Protein AF-A0A1X2GIF9-F1 (afdb_monomer_lite)

Radius of gyration: 26.25 Å; chains: 1; bounding box: 68×47×67 Å

Secondary structure (DSSP, 8-state):
-----------SHHHHHHHHHHHHHHHHHHHHHHHHHHHHHHHHHHHHHT-S-HHHHHHHHHHHHHHHGGG--HHHHHHHS-TTS-HHHHHHHHHHHHHHHHHHHHHHHHHHHHHHHHHHHHH---S-S---

Structure (mmCIF, N/CA/C/O backbone):
data_AF-A0A1X2GIF9-F1
#
_entry.id   AF-A0A1X2GIF9-F1
#
loop_
_atom_site.group_PDB
_atom_site.id
_atom_site.type_symbol
_atom_site.label_atom_id
_atom_site.label_alt_id
_atom_site.label_comp_id
_atom_site.label_asym_id
_atom_site.label_entity_id
_atom_site.label_seq_id
_atom_site.pdbx_PDB_ins_code
_atom_site.Cartn_x
_atom_site.Cartn_y
_atom_site.Cartn_z
_atom_site.occupancy
_atom_site.B_iso_or_equiv
_atom_site.auth_seq_id
_atom_site.auth_comp_id
_atom_site.auth_asym_id
_atom_site.auth_atom_id
_atom_site.pdbx_PDB_model_num
ATOM 1 N N . MET A 1 1 ? 51.120 -34.940 -44.208 1.00 38.84 1 MET A N 1
ATOM 2 C CA . MET A 1 1 ? 50.732 -33.545 -44.515 1.00 38.84 1 MET A CA 1
ATOM 3 C C . MET A 1 1 ? 49.222 -33.480 -44.346 1.00 38.84 1 MET A C 1
ATOM 5 O O . MET A 1 1 ? 48.502 -33.742 -45.291 1.00 38.84 1 MET A O 1
ATOM 9 N N . ASN A 1 2 ? 48.722 -33.590 -43.116 1.00 41.38 2 ASN A N 1
ATOM 10 C CA . ASN A 1 2 ? 48.587 -32.533 -42.102 1.00 41.38 2 ASN A CA 1
ATOM 11 C C . ASN A 1 2 ? 47.833 -31.313 -42.630 1.00 41.38 2 ASN A C 1
ATOM 13 O O . ASN A 1 2 ? 48.391 -30.509 -43.367 1.00 41.38 2 ASN A O 1
ATOM 17 N N . GLY A 1 3 ? 46.590 -31.206 -42.177 1.00 42.62 3 GLY A N 1
ATOM 18 C CA . GLY A 1 3 ? 45.705 -30.062 -42.325 1.00 42.62 3 GLY A CA 1
ATOM 19 C C . GLY A 1 3 ? 44.462 -30.304 -41.475 1.00 42.62 3 GLY A C 1
ATOM 20 O O . GLY A 1 3 ? 43.371 -30.438 -42.006 1.00 42.62 3 GLY A O 1
ATOM 21 N N . ILE A 1 4 ? 44.664 -30.488 -40.167 1.00 48.00 4 ILE A N 1
ATOM 22 C CA . ILE A 1 4 ? 43.595 -30.435 -39.165 1.00 48.00 4 ILE A CA 1
ATOM 23 C C . ILE A 1 4 ? 43.160 -28.969 -39.122 1.00 48.00 4 ILE A C 1
ATOM 25 O O . ILE A 1 4 ? 43.957 -28.121 -38.720 1.00 48.00 4 ILE A O 1
ATOM 29 N N . GLU A 1 5 ? 41.945 -28.657 -39.571 1.00 47.31 5 GLU A N 1
ATOM 30 C CA . GLU A 1 5 ? 41.352 -27.356 -39.264 1.00 47.31 5 GLU A CA 1
ATOM 31 C C . GLU A 1 5 ? 41.090 -27.279 -37.752 1.00 47.31 5 GLU A C 1
ATOM 33 O O . GLU A 1 5 ? 40.497 -28.205 -37.189 1.00 47.31 5 GLU A O 1
ATOM 38 N N . PRO A 1 6 ? 41.537 -26.217 -37.063 1.00 46.06 6 PRO A N 1
ATOM 39 C CA . PRO A 1 6 ? 41.228 -26.043 -35.659 1.00 46.06 6 PRO A CA 1
ATOM 40 C C . PRO A 1 6 ? 39.762 -25.634 -35.519 1.00 46.06 6 PRO A C 1
ATOM 42 O O . PRO A 1 6 ? 39.341 -24.584 -36.008 1.00 46.06 6 PRO A O 1
ATOM 45 N N . SER A 1 7 ? 38.996 -26.462 -34.812 1.00 51.91 7 SER A N 1
ATOM 46 C CA . SER A 1 7 ? 37.678 -26.126 -34.287 1.00 51.91 7 SER A CA 1
ATOM 47 C C . SER A 1 7 ? 37.742 -24.766 -33.593 1.00 51.91 7 SER A C 1
ATOM 49 O O . SER A 1 7 ? 38.429 -24.593 -32.585 1.00 51.91 7 SER A O 1
ATOM 51 N N . ARG A 1 8 ? 37.041 -23.783 -34.157 1.00 49.22 8 ARG A N 1
ATOM 52 C CA . ARG A 1 8 ? 36.841 -22.468 -33.547 1.00 49.22 8 ARG A CA 1
ATOM 53 C C . ARG A 1 8 ? 36.139 -22.677 -32.197 1.00 49.22 8 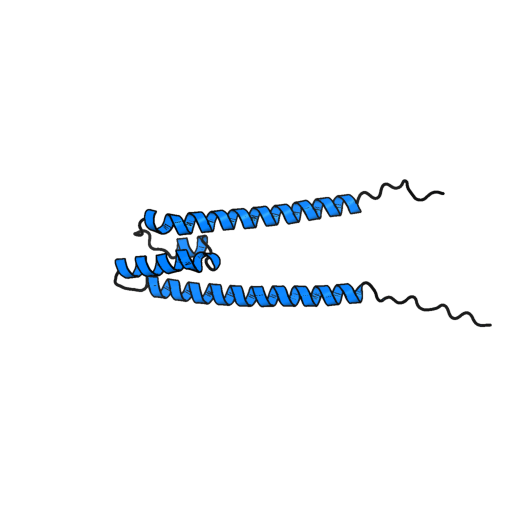ARG A C 1
ATOM 55 O O . ARG A 1 8 ? 35.104 -23.344 -32.189 1.00 49.22 8 ARG A O 1
ATOM 62 N N . PRO A 1 9 ? 36.646 -22.150 -31.069 1.00 43.56 9 PRO A N 1
ATOM 63 C CA . PRO A 1 9 ? 35.922 -22.258 -29.811 1.00 43.56 9 PRO A CA 1
ATOM 64 C C . PRO A 1 9 ? 34.644 -21.412 -29.905 1.00 43.56 9 PRO A C 1
ATOM 66 O O . PRO A 1 9 ? 34.700 -20.183 -29.924 1.00 43.56 9 PRO A O 1
ATOM 69 N N . ALA A 1 10 ? 33.493 -22.078 -30.005 1.00 47.44 10 ALA A N 1
ATOM 70 C CA . ALA A 1 10 ? 32.219 -21.526 -29.564 1.00 47.44 10 ALA A CA 1
ATOM 71 C C . ALA A 1 10 ? 32.284 -21.503 -28.032 1.00 47.44 10 ALA A C 1
ATOM 73 O O . ALA A 1 10 ? 32.235 -22.549 -27.397 1.00 47.44 10 ALA A O 1
ATOM 74 N N . GLY A 1 11 ? 32.564 -20.344 -27.448 1.00 51.78 11 GLY A N 1
ATOM 75 C CA . GLY A 1 11 ? 32.816 -20.252 -26.007 1.00 51.78 11 GLY A CA 1
ATOM 76 C C . GLY A 1 11 ? 32.857 -18.818 -25.506 1.00 51.78 11 GLY A C 1
ATOM 77 O O . GLY A 1 11 ? 33.726 -18.471 -24.716 1.00 51.78 11 GLY A O 1
ATOM 78 N N . GLY A 1 12 ? 31.973 -17.971 -26.037 1.00 45.91 12 GLY A N 1
ATOM 79 C CA . GLY A 1 12 ? 31.830 -16.575 -25.611 1.00 45.91 12 GLY A CA 1
ATOM 80 C C . GLY A 1 12 ? 30.379 -16.159 -25.362 1.00 45.91 12 GLY A C 1
ATOM 81 O O . GLY A 1 12 ? 30.144 -15.364 -24.463 1.00 45.91 12 GLY A O 1
ATOM 82 N N . SER A 1 13 ? 29.416 -16.718 -26.107 1.00 51.09 13 SER A N 1
ATOM 83 C CA . SER A 1 13 ? 27.974 -16.525 -25.878 1.00 51.09 13 SER A CA 1
ATOM 84 C C . SER A 1 13 ? 27.480 -17.319 -24.670 1.00 51.09 13 SER A C 1
ATOM 86 O O . SER A 1 13 ? 26.911 -16.732 -23.761 1.00 51.09 13 SER A O 1
ATOM 88 N N . ASP A 1 14 ? 27.834 -18.605 -24.585 1.00 53.75 14 ASP A N 1
ATOM 89 C CA . ASP A 1 14 ? 27.343 -19.512 -23.535 1.00 53.75 14 ASP A CA 1
ATOM 90 C C . ASP A 1 14 ? 27.732 -19.064 -22.112 1.00 53.75 14 ASP A C 1
ATOM 92 O O . ASP A 1 14 ? 27.003 -19.312 -21.160 1.00 53.75 14 ASP A O 1
ATOM 96 N N . LEU A 1 15 ? 28.863 -18.362 -21.960 1.00 53.75 15 LEU A N 1
ATOM 97 C CA . LEU A 1 15 ? 29.321 -17.824 -20.670 1.00 53.75 15 LEU A CA 1
ATOM 98 C C . LEU A 1 15 ? 28.553 -16.571 -20.231 1.00 53.75 15 LEU A C 1
ATOM 100 O O . LEU A 1 15 ? 28.438 -16.324 -19.035 1.00 53.75 15 LEU A O 1
ATOM 104 N N . LEU A 1 16 ? 28.056 -15.777 -21.183 1.00 55.78 16 LEU A N 1
ATOM 105 C CA . LEU A 1 16 ? 27.233 -14.602 -20.894 1.00 55.78 16 LEU A CA 1
ATOM 106 C C . LEU A 1 16 ? 25.777 -15.009 -20.674 1.00 55.78 16 LEU A C 1
ATOM 108 O O . LEU A 1 16 ? 25.130 -14.454 -19.794 1.00 55.78 16 LEU A O 1
ATOM 112 N N . ASP A 1 17 ? 25.298 -16.009 -21.414 1.00 56.97 17 ASP A N 1
ATOM 113 C CA . ASP A 1 17 ? 23.954 -16.555 -21.248 1.00 56.97 17 ASP A CA 1
ATOM 114 C C . ASP A 1 17 ? 23.800 -17.236 -19.870 1.00 56.97 17 ASP A C 1
ATOM 116 O O . ASP A 1 17 ? 22.798 -17.020 -19.196 1.00 56.97 17 ASP A O 1
ATOM 120 N N . GLU A 1 18 ? 24.813 -17.967 -19.381 1.00 59.12 18 GLU A N 1
ATOM 121 C CA . GLU A 1 18 ? 24.773 -18.598 -18.046 1.00 59.12 18 GLU A CA 1
ATOM 122 C C . GLU A 1 18 ? 24.916 -17.586 -16.882 1.00 59.12 18 GLU A C 1
ATOM 124 O O . GLU A 1 18 ? 24.319 -17.768 -15.820 1.00 59.12 18 GLU A O 1
ATOM 129 N N . GLU A 1 19 ? 25.682 -16.502 -17.057 1.00 61.31 19 GLU A N 1
ATOM 130 C CA . GLU A 1 19 ? 25.753 -15.386 -16.091 1.00 61.31 19 GLU A CA 1
ATOM 131 C C . GLU A 1 19 ? 24.438 -14.592 -16.035 1.00 61.31 19 GLU A C 1
ATOM 133 O O . GLU A 1 19 ? 23.993 -14.207 -14.951 1.00 61.31 19 GLU A O 1
ATOM 138 N N . LEU A 1 20 ? 23.786 -14.386 -17.184 1.00 60.84 20 LEU A N 1
ATOM 139 C CA . LEU A 1 20 ? 22.491 -13.714 -17.276 1.00 60.84 20 LEU A CA 1
ATOM 140 C C . LEU A 1 20 ? 21.386 -14.538 -16.595 1.00 60.84 20 LEU A C 1
ATOM 142 O O . LEU A 1 20 ? 20.597 -13.983 -15.833 1.00 60.84 20 LEU A O 1
ATOM 146 N N . ASP A 1 21 ? 21.400 -15.861 -16.770 1.00 68.38 21 ASP A N 1
ATOM 147 C CA . ASP A 1 21 ? 20.458 -16.785 -16.127 1.00 68.38 21 ASP A CA 1
ATOM 148 C C . ASP A 1 21 ? 20.625 -16.785 -14.595 1.00 68.38 21 ASP A C 1
ATOM 150 O O . ASP A 1 21 ? 19.651 -16.751 -13.844 1.00 68.38 21 ASP A O 1
ATOM 154 N N . ARG A 1 22 ? 21.870 -16.713 -14.098 1.00 67.31 22 ARG A N 1
ATOM 155 C CA . ARG A 1 22 ? 22.164 -16.588 -12.656 1.00 67.31 22 ARG A CA 1
ATOM 156 C C . ARG A 1 22 ? 21.698 -15.261 -12.058 1.00 67.31 22 ARG A C 1
ATOM 158 O O . ARG A 1 22 ? 21.237 -15.251 -10.916 1.00 67.31 22 ARG A O 1
ATOM 165 N N . LEU A 1 23 ? 21.825 -14.155 -12.792 1.00 61.28 23 LEU A N 1
ATOM 166 C CA . LEU A 1 23 ? 21.345 -12.841 -12.352 1.00 61.28 23 LEU A CA 1
ATOM 167 C C . LEU A 1 23 ? 19.813 -12.754 -12.397 1.00 61.28 23 LEU A C 1
ATOM 169 O O . LEU A 1 23 ? 19.218 -12.243 -11.450 1.00 61.28 23 LEU A O 1
ATOM 173 N N . GLN A 1 24 ? 19.174 -13.315 -13.429 1.00 64.00 24 GLN A N 1
ATOM 174 C CA . GLN A 1 24 ? 17.712 -13.426 -13.509 1.00 64.00 24 GLN A CA 1
ATOM 175 C C . GLN A 1 24 ? 17.144 -14.298 -12.383 1.00 64.00 24 GLN A C 1
ATOM 177 O O . GLN A 1 24 ? 16.165 -13.909 -11.754 1.00 64.00 24 GLN A O 1
ATOM 182 N N . LEU A 1 25 ? 17.805 -15.410 -12.047 1.00 62.56 25 LEU A N 1
ATOM 183 C CA . LEU A 1 25 ? 17.438 -16.261 -10.908 1.00 62.56 25 LEU A CA 1
ATOM 184 C C . LEU A 1 25 ? 17.523 -15.532 -9.559 1.00 62.56 25 LEU A C 1
ATOM 186 O O . LEU A 1 25 ? 16.738 -15.810 -8.653 1.00 62.56 25 LEU A O 1
ATOM 190 N N . MET A 1 26 ? 18.482 -14.618 -9.397 1.00 60.28 26 MET A N 1
ATOM 191 C CA . MET A 1 26 ? 18.609 -13.826 -8.172 1.00 60.28 26 MET A CA 1
ATOM 192 C C . MET A 1 26 ? 17.494 -12.776 -8.060 1.00 60.28 26 MET A C 1
ATOM 194 O O . MET A 1 26 ? 16.936 -12.607 -6.977 1.00 60.28 26 MET A O 1
ATOM 198 N N . ASP A 1 27 ? 17.140 -12.131 -9.175 1.00 68.06 27 ASP A N 1
ATOM 199 C CA . ASP A 1 27 ? 16.071 -11.127 -9.242 1.00 68.06 27 ASP A CA 1
ATOM 200 C C . ASP A 1 27 ? 14.674 -11.760 -9.051 1.00 68.06 27 ASP A C 1
ATOM 202 O O . ASP A 1 27 ? 13.846 -11.237 -8.302 1.00 68.06 27 ASP A O 1
ATOM 206 N N . GLU A 1 28 ? 14.431 -12.951 -9.614 1.00 67.94 28 GLU A N 1
ATOM 207 C CA . GLU A 1 28 ? 13.202 -13.731 -9.371 1.00 67.94 28 GLU A CA 1
ATOM 208 C C . GLU A 1 28 ? 13.054 -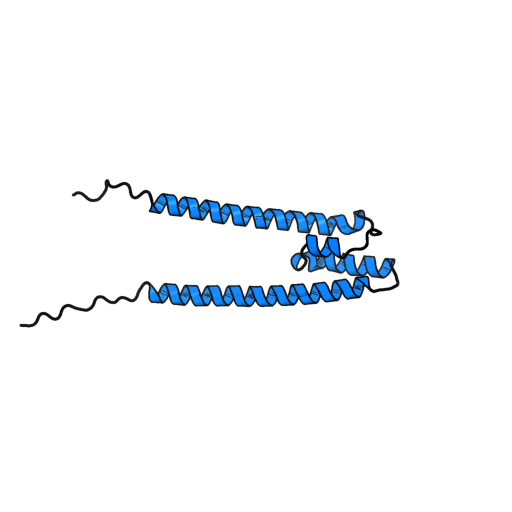14.140 -7.898 1.00 67.94 28 GLU A C 1
ATOM 210 O O . GLU A 1 28 ? 11.982 -13.995 -7.305 1.00 67.94 28 GLU A O 1
ATOM 215 N N . LEU A 1 29 ? 14.140 -14.592 -7.264 1.00 70.19 29 LEU A N 1
ATOM 216 C CA . LEU A 1 29 ? 14.115 -15.020 -5.865 1.00 70.19 29 LEU A CA 1
ATOM 217 C C . LEU A 1 29 ? 13.849 -13.855 -4.897 1.00 70.19 29 LEU A C 1
ATOM 219 O O . LEU A 1 29 ? 13.297 -14.049 -3.807 1.00 70.19 29 LEU A O 1
ATOM 223 N N . ASP A 1 30 ? 14.240 -12.638 -5.268 1.00 78.00 30 ASP A N 1
ATOM 224 C CA . ASP A 1 30 ? 13.931 -11.440 -4.496 1.00 78.00 30 ASP A CA 1
ATOM 225 C C . ASP A 1 30 ? 12.506 -10.929 -4.767 1.00 78.00 30 ASP A C 1
ATOM 227 O O . ASP A 1 30 ? 11.851 -10.462 -3.828 1.00 78.00 30 ASP A O 1
ATOM 231 N N . ALA A 1 31 ? 11.965 -11.121 -5.975 1.00 81.38 31 ALA A N 1
ATOM 232 C CA . ALA A 1 31 ? 10.553 -10.877 -6.274 1.00 81.38 31 ALA A CA 1
ATOM 233 C C . ALA A 1 31 ? 9.618 -11.782 -5.448 1.00 81.38 31 ALA A C 1
ATOM 235 O O . ALA A 1 31 ? 8.695 -11.275 -4.802 1.00 81.38 31 ALA A O 1
ATOM 236 N N . ASP A 1 32 ? 9.912 -13.083 -5.353 1.00 86.12 32 ASP A N 1
ATOM 237 C CA . ASP A 1 32 ? 9.124 -14.040 -4.560 1.00 86.12 32 ASP A CA 1
ATOM 238 C C . ASP A 1 32 ? 9.075 -13.663 -3.069 1.00 86.12 32 ASP A C 1
ATOM 240 O O . ASP A 1 32 ? 8.021 -13.686 -2.423 1.00 86.12 32 ASP A O 1
ATOM 244 N N . LYS A 1 33 ? 10.217 -13.256 -2.497 1.00 87.56 33 LYS A N 1
ATOM 245 C CA . LYS A 1 33 ? 10.283 -12.783 -1.102 1.00 87.56 33 LYS A CA 1
ATOM 246 C C . LYS A 1 33 ? 9.475 -11.508 -0.893 1.00 87.56 33 LYS A C 1
ATOM 248 O O . LYS A 1 33 ? 8.864 -11.332 0.167 1.00 87.56 33 LYS A O 1
ATOM 253 N N . LEU A 1 34 ? 9.511 -10.590 -1.860 1.00 87.25 34 LEU A N 1
ATOM 254 C CA . LEU A 1 34 ? 8.721 -9.366 -1.806 1.00 87.25 34 LEU A CA 1
ATOM 255 C C . LEU A 1 34 ? 7.229 -9.696 -1.839 1.00 87.25 34 LEU A C 1
ATOM 257 O O . LEU A 1 34 ? 6.488 -9.151 -1.021 1.00 87.25 34 LEU A O 1
ATOM 261 N N . ASP A 1 35 ? 6.797 -10.611 -2.701 1.00 88.69 35 ASP A N 1
ATOM 262 C CA . ASP A 1 35 ? 5.397 -11.021 -2.805 1.00 88.69 35 ASP A CA 1
ATOM 263 C C . ASP A 1 35 ? 4.885 -11.725 -1.547 1.00 88.69 35 ASP A C 1
ATOM 265 O O . ASP A 1 35 ? 3.792 -11.402 -1.064 1.00 88.69 35 ASP A O 1
ATOM 269 N N . GLU A 1 36 ? 5.692 -12.586 -0.927 1.00 90.56 36 GLU A N 1
ATOM 270 C CA . GLU A 1 36 ? 5.334 -13.187 0.360 1.00 90.56 36 GLU A CA 1
ATOM 271 C C . GLU A 1 36 ? 5.180 -12.116 1.449 1.00 90.56 36 GLU A C 1
ATOM 273 O O . GLU A 1 36 ? 4.202 -12.090 2.203 1.00 90.56 36 GLU A O 1
ATOM 278 N N . ARG A 1 37 ? 6.097 -11.145 1.495 1.00 91.38 37 ARG A N 1
ATOM 279 C CA . ARG A 1 37 ? 6.018 -10.042 2.457 1.00 91.38 37 ARG A CA 1
ATOM 280 C C . ARG A 1 37 ? 4.778 -9.172 2.235 1.00 91.38 37 ARG A C 1
ATOM 282 O O . ARG A 1 37 ? 4.125 -8.798 3.212 1.00 91.38 37 ARG A O 1
ATOM 289 N N . ARG A 1 38 ? 4.417 -8.885 0.978 1.00 91.38 38 ARG A N 1
ATOM 290 C CA . ARG A 1 38 ? 3.169 -8.184 0.618 1.00 91.38 38 ARG A CA 1
ATOM 291 C C . ARG A 1 38 ? 1.951 -8.940 1.139 1.00 91.38 38 ARG A C 1
ATOM 293 O O . ARG A 1 38 ? 1.079 -8.340 1.767 1.00 91.38 38 ARG A O 1
ATOM 300 N N . ARG A 1 39 ? 1.913 -10.261 0.948 1.00 91.19 39 ARG A N 1
ATOM 301 C CA . ARG A 1 39 ? 0.820 -11.121 1.419 1.00 91.19 39 ARG A CA 1
ATOM 302 C C . ARG A 1 39 ? 0.659 -11.079 2.939 1.00 91.19 39 ARG A C 1
ATOM 304 O O . ARG A 1 39 ? -0.461 -10.930 3.427 1.00 91.19 39 ARG A O 1
ATOM 311 N N . LEU A 1 40 ? 1.759 -11.175 3.684 1.00 93.94 40 LEU A N 1
ATOM 312 C CA . LEU A 1 40 ? 1.739 -11.128 5.150 1.00 93.94 40 LEU A CA 1
ATOM 313 C C . LEU A 1 40 ? 1.235 -9.780 5.674 1.00 93.94 40 LEU A C 1
ATOM 315 O O . LEU A 1 40 ? 0.395 -9.737 6.573 1.00 93.94 40 LEU A O 1
ATOM 319 N N . PHE A 1 41 ? 1.698 -8.673 5.090 1.00 92.81 41 PHE A N 1
ATOM 320 C CA . PHE A 1 41 ? 1.210 -7.346 5.464 1.00 92.81 41 PHE A CA 1
ATOM 321 C C . PHE A 1 41 ? -0.263 -7.141 5.123 1.00 92.81 41 PHE A C 1
ATOM 323 O O . PHE A 1 41 ? -0.982 -6.513 5.898 1.00 92.81 41 PHE A O 1
ATOM 330 N N . PHE A 1 42 ? -0.730 -7.704 4.009 1.00 90.62 42 PHE A N 1
ATOM 331 C CA . PHE A 1 42 ? -2.142 -7.663 3.651 1.00 90.62 42 PHE A CA 1
ATOM 332 C C . PHE A 1 42 ? -3.012 -8.417 4.664 1.00 90.62 42 PHE A C 1
ATOM 334 O O . PHE A 1 42 ? -4.032 -7.897 5.110 1.00 90.62 42 PHE A O 1
ATOM 341 N N . MET A 1 43 ? -2.576 -9.597 5.112 1.00 91.88 43 MET A N 1
ATOM 342 C CA . MET A 1 43 ? -3.262 -10.348 6.170 1.00 91.88 43 MET A CA 1
ATOM 343 C C . MET A 1 43 ? -3.281 -9.586 7.505 1.00 91.88 43 MET A C 1
ATOM 345 O O . MET A 1 43 ? -4.299 -9.558 8.201 1.00 91.88 43 MET A O 1
ATOM 349 N N . LEU A 1 44 ? -2.174 -8.928 7.859 1.00 93.44 44 LEU A N 1
ATOM 350 C CA . LEU A 1 44 ? -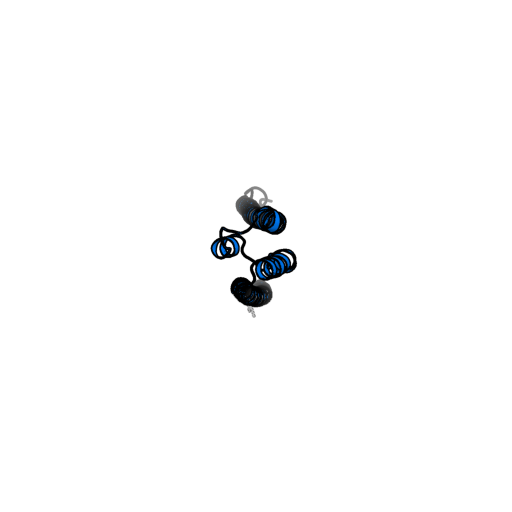2.111 -8.086 9.053 1.00 93.44 44 LEU A CA 1
ATOM 351 C C . LEU A 1 44 ? -3.097 -6.913 8.964 1.00 93.44 44 LEU A C 1
ATOM 353 O O . LEU A 1 44 ? -3.807 -6.636 9.928 1.00 93.44 44 LEU A O 1
ATOM 357 N N . LEU A 1 45 ? -3.172 -6.259 7.802 1.00 91.31 45 LEU A N 1
ATOM 358 C CA . LEU A 1 45 ? -4.118 -5.177 7.551 1.00 91.31 45 LEU A CA 1
ATOM 359 C C . LEU A 1 45 ? -5.564 -5.659 7.726 1.00 91.31 45 LEU A C 1
ATOM 361 O O . LEU A 1 45 ? -6.312 -5.049 8.482 1.00 91.31 45 LEU A O 1
ATOM 365 N N . GLN A 1 46 ? -5.934 -6.794 7.124 1.00 90.69 46 GLN A N 1
ATOM 366 C CA . GLN A 1 46 ? -7.258 -7.405 7.311 1.00 90.69 46 GLN A CA 1
ATOM 367 C C . GLN A 1 46 ? -7.573 -7.686 8.785 1.00 90.69 46 GLN A C 1
ATOM 369 O O . GLN A 1 46 ? -8.696 -7.477 9.235 1.00 90.69 46 GLN A O 1
ATOM 374 N N . THR A 1 47 ? -6.573 -8.121 9.553 1.00 91.44 47 THR A N 1
ATOM 375 C CA . THR A 1 47 ? -6.731 -8.385 10.988 1.00 91.44 47 THR A CA 1
ATOM 376 C C . THR A 1 47 ? -6.997 -7.098 11.769 1.00 91.44 47 THR A C 1
ATOM 378 O O . THR A 1 47 ? -7.813 -7.098 12.685 1.00 91.44 47 THR A O 1
ATOM 381 N N . TYR A 1 48 ? -6.353 -5.986 11.401 1.00 90.75 48 TYR A N 1
ATOM 382 C CA . TYR A 1 48 ? -6.659 -4.684 11.994 1.00 90.75 48 TYR A CA 1
ATOM 383 C C . TYR A 1 48 ? -8.055 -4.193 11.629 1.00 90.75 48 TYR A C 1
ATOM 385 O O . TYR A 1 48 ? -8.743 -3.694 12.512 1.00 90.75 48 TYR A O 1
ATOM 393 N N . LEU A 1 49 ? -8.503 -4.397 10.388 1.00 87.69 49 LEU A N 1
ATOM 394 C CA . LEU A 1 49 ? -9.860 -4.042 9.955 1.00 87.69 49 LEU A CA 1
ATOM 395 C C . LEU A 1 49 ? -10.963 -4.863 10.652 1.00 87.69 49 LEU A C 1
ATOM 397 O O . LEU A 1 49 ? -12.121 -4.462 10.639 1.00 87.69 49 LEU A O 1
ATOM 401 N N . ALA A 1 50 ? -10.621 -5.997 11.265 1.00 89.00 50 ALA A N 1
ATOM 402 C CA . ALA A 1 50 ? -11.556 -6.821 12.030 1.00 89.00 50 ALA A CA 1
ATOM 403 C C . ALA A 1 50 ? -11.714 -6.382 13.502 1.00 89.00 50 ALA A C 1
ATOM 405 O O . ALA A 1 50 ? -12.471 -7.007 14.246 1.00 89.00 50 ALA A O 1
ATOM 406 N N . ILE A 1 51 ? -10.992 -5.350 13.953 1.00 89.31 51 ILE A N 1
ATOM 407 C CA . ILE A 1 51 ? -11.083 -4.833 15.326 1.00 89.31 51 ILE A CA 1
ATOM 408 C C . ILE A 1 51 ? -12.426 -4.105 15.520 1.00 89.31 51 ILE A C 1
ATOM 410 O O . ILE A 1 51 ? -12.804 -3.269 14.707 1.00 89.31 51 ILE A O 1
ATOM 414 N N . GLU A 1 52 ? -13.133 -4.391 16.621 1.00 85.25 52 GLU A N 1
ATOM 415 C CA . GLU A 1 52 ? -14.445 -3.784 16.929 1.00 85.25 52 GLU A CA 1
ATOM 416 C C . GLU A 1 52 ? -14.370 -2.274 17.222 1.00 85.25 52 GLU A C 1
ATOM 418 O O . GLU A 1 52 ? -15.284 -1.520 16.884 1.00 85.25 52 GLU A O 1
ATOM 423 N N . ASP A 1 53 ? -13.286 -1.826 17.860 1.00 88.88 53 ASP A N 1
ATOM 424 C CA . ASP A 1 53 ? -13.038 -0.414 18.151 1.00 88.88 53 ASP A CA 1
ATOM 425 C C . ASP A 1 53 ? -12.562 0.313 16.885 1.00 88.88 53 ASP A C 1
ATOM 427 O O . ASP A 1 53 ? -11.430 0.125 16.427 1.00 88.88 53 ASP A O 1
ATOM 431 N N . LYS A 1 54 ? -13.437 1.163 16.335 1.00 83.56 54 LYS A N 1
ATOM 432 C CA . LYS A 1 54 ? -13.186 1.914 15.102 1.00 83.56 54 LYS A CA 1
ATOM 433 C C . LYS A 1 54 ? -11.991 2.856 15.206 1.00 83.56 54 LYS A C 1
ATOM 435 O O . LYS A 1 54 ? -11.198 2.913 14.270 1.00 83.56 54 LYS A O 1
ATOM 440 N N . ASP A 1 55 ? -11.842 3.571 16.317 1.00 85.19 55 ASP A N 1
ATOM 441 C CA . ASP A 1 55 ? -10.772 4.560 16.461 1.00 85.19 55 ASP A CA 1
ATOM 442 C C . ASP A 1 55 ? -9.412 3.855 16.542 1.00 85.19 55 ASP A C 1
ATOM 444 O O . ASP A 1 55 ? -8.438 4.262 15.900 1.00 85.19 55 ASP A O 1
ATOM 448 N N . LEU A 1 56 ? -9.359 2.734 17.268 1.00 87.69 56 LEU A N 1
ATOM 449 C CA . LEU A 1 56 ? -8.160 1.906 17.359 1.00 87.69 56 LEU A CA 1
ATOM 450 C C . LEU A 1 56 ? -7.830 1.210 16.032 1.00 87.69 56 LEU A C 1
ATOM 452 O O . LEU A 1 56 ? -6.661 1.182 15.634 1.00 87.69 56 LEU A O 1
ATOM 456 N N . MET A 1 57 ? -8.841 0.662 15.351 1.00 89.88 57 MET A N 1
ATOM 457 C CA . MET A 1 57 ? -8.721 0.055 14.024 1.00 89.88 57 MET A CA 1
ATOM 458 C C . MET A 1 57 ? -8.083 1.038 13.043 1.00 89.88 57 MET A C 1
ATOM 460 O O . MET A 1 57 ? -7.052 0.732 12.439 1.00 89.88 57 MET A O 1
ATOM 464 N N . VAL A 1 58 ? -8.674 2.230 12.924 1.00 86.69 58 VAL A N 1
ATOM 465 C CA . VAL A 1 58 ? -8.240 3.285 12.006 1.00 86.69 58 VAL A CA 1
ATOM 466 C C . VAL A 1 58 ? -6.809 3.707 12.331 1.00 86.69 58 VAL A C 1
ATOM 468 O O . VAL A 1 58 ? -5.944 3.665 11.457 1.00 86.69 58 VAL A O 1
ATOM 471 N N . ALA A 1 59 ? -6.507 4.014 13.596 1.00 87.75 59 ALA A N 1
ATOM 472 C CA . ALA A 1 59 ? -5.170 4.442 14.001 1.00 87.75 59 ALA A CA 1
ATOM 473 C C . ALA A 1 59 ? -4.086 3.390 13.690 1.00 87.75 59 ALA A C 1
ATOM 475 O O . ALA A 1 59 ? -3.007 3.728 13.193 1.00 87.75 59 ALA A O 1
ATOM 476 N N . ARG A 1 60 ? -4.354 2.104 13.959 1.00 89.94 60 ARG A N 1
ATOM 477 C CA . ARG A 1 60 ? -3.407 1.005 13.696 1.00 89.94 60 ARG A CA 1
ATOM 478 C C . ARG A 1 60 ? -3.218 0.747 12.207 1.00 89.94 60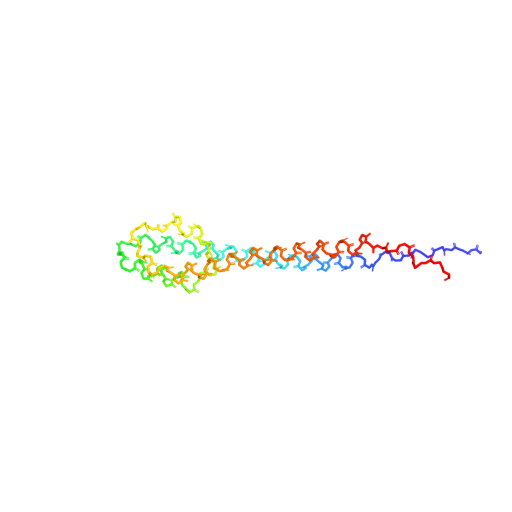 ARG A C 1
ATOM 480 O O . ARG A 1 60 ? -2.078 0.601 11.762 1.00 89.94 60 ARG A O 1
ATOM 487 N N . ALA A 1 61 ? -4.309 0.696 11.450 1.00 90.12 61 ALA A N 1
ATOM 488 C CA . ALA A 1 61 ? -4.266 0.433 10.021 1.00 90.12 61 ALA A CA 1
ATOM 489 C C . ALA A 1 61 ? -3.594 1.582 9.259 1.00 90.12 61 ALA A C 1
ATOM 491 O O . ALA A 1 61 ? -2.722 1.333 8.432 1.00 90.12 61 ALA A O 1
ATOM 492 N N . LEU A 1 62 ? -3.886 2.837 9.604 1.00 88.56 62 LEU A N 1
ATOM 493 C CA . LEU A 1 62 ? -3.211 3.998 9.023 1.00 88.56 62 LEU A CA 1
ATOM 494 C C . LEU A 1 62 ? -1.727 4.044 9.353 1.00 88.56 62 LEU A C 1
ATOM 496 O O . LEU A 1 62 ? -0.906 4.308 8.477 1.00 88.56 62 LEU A O 1
ATOM 500 N N . HIS A 1 63 ? -1.361 3.751 10.602 1.00 90.06 63 HIS A N 1
ATOM 501 C CA . HIS A 1 63 ? 0.045 3.661 10.968 1.00 90.06 63 HIS A CA 1
ATOM 502 C C . HIS A 1 63 ? 0.769 2.596 10.130 1.00 90.06 63 HIS A C 1
ATOM 504 O O . HIS A 1 63 ? 1.879 2.836 9.649 1.00 90.06 63 HIS A O 1
ATOM 510 N N . LEU A 1 64 ? 0.131 1.444 9.897 1.00 90.56 64 LEU A N 1
ATOM 511 C CA . LEU A 1 64 ? 0.667 0.392 9.034 1.00 90.56 64 LEU A CA 1
ATOM 512 C C . LEU A 1 64 ? 0.790 0.851 7.572 1.00 90.56 64 LEU A C 1
ATOM 514 O O . LEU A 1 64 ? 1.838 0.646 6.963 1.00 90.56 64 LEU A O 1
ATOM 518 N N . LEU A 1 65 ? -0.234 1.507 7.021 1.00 88.75 65 LEU A N 1
ATOM 519 C CA . LEU A 1 65 ? -0.238 2.011 5.644 1.00 88.75 65 LEU A CA 1
ATOM 520 C C . LEU A 1 65 ? 0.831 3.089 5.420 1.00 88.75 65 LEU A C 1
ATOM 522 O O . LEU A 1 65 ? 1.548 3.048 4.423 1.00 88.75 65 LEU A O 1
ATOM 526 N N . ASN A 1 66 ? 1.007 4.008 6.368 1.00 88.25 66 ASN A N 1
ATOM 527 C CA . ASN A 1 66 ? 1.995 5.080 6.254 1.00 88.25 66 ASN A CA 1
ATOM 528 C C . ASN A 1 66 ? 3.435 4.576 6.425 1.00 88.25 66 ASN A C 1
ATOM 530 O O . ASN A 1 66 ? 4.345 5.075 5.766 1.00 88.25 66 ASN A O 1
ATOM 534 N N . THR A 1 67 ? 3.666 3.572 7.277 1.00 87.88 67 THR A N 1
ATOM 535 C CA . THR A 1 67 ? 5.021 3.042 7.523 1.00 87.88 67 THR A CA 1
ATOM 536 C C . THR A 1 67 ? 5.437 1.959 6.531 1.00 87.88 67 THR A C 1
ATOM 538 O O . THR A 1 67 ? 6.609 1.880 6.170 1.00 87.88 67 THR A O 1
ATOM 541 N N . GLN A 1 68 ? 4.499 1.124 6.083 1.00 87.88 68 GLN A N 1
ATOM 542 C CA . GLN A 1 68 ? 4.761 -0.040 5.231 1.00 87.88 68 GLN A CA 1
ATOM 543 C C . GLN A 1 68 ? 4.068 0.046 3.865 1.00 87.88 68 GLN A C 1
ATOM 545 O O . GLN A 1 68 ? 4.011 -0.949 3.145 1.00 87.88 68 GLN A O 1
ATOM 550 N N . GLY A 1 69 ? 3.610 1.236 3.458 1.00 82.75 69 GLY A N 1
ATOM 551 C CA . GLY A 1 69 ? 2.915 1.506 2.190 1.00 82.75 69 GLY A CA 1
ATOM 552 C C . GLY A 1 69 ? 3.617 1.000 0.925 1.00 82.75 69 GLY A C 1
ATOM 553 O O . GLY A 1 69 ? 2.988 0.841 -0.111 1.00 82.75 69 GLY A O 1
ATOM 554 N N . TYR A 1 70 ? 4.922 0.721 0.986 1.00 83.88 70 TYR A N 1
ATOM 555 C CA . TYR A 1 70 ? 5.678 0.086 -0.101 1.00 83.88 70 TYR A CA 1
ATOM 556 C C . TYR A 1 70 ? 5.189 -1.315 -0.476 1.00 83.88 70 TYR A C 1
ATOM 558 O O . TYR A 1 70 ? 5.230 -1.680 -1.648 1.00 83.88 70 TYR A O 1
ATOM 566 N N . TYR A 1 71 ? 4.696 -2.082 0.492 1.00 86.62 71 TYR A N 1
ATOM 567 C CA . TYR A 1 71 ? 4.240 -3.454 0.269 1.00 86.62 71 TYR A CA 1
ATOM 568 C C . TYR A 1 71 ? 2.750 -3.541 -0.079 1.00 86.62 71 TYR A C 1
ATOM 570 O O . TYR A 1 71 ? 2.215 -4.638 -0.217 1.00 86.62 71 TYR A O 1
ATOM 578 N N . PHE A 1 72 ? 2.068 -2.406 -0.215 1.00 84.81 72 PHE A N 1
ATOM 579 C CA . PHE A 1 72 ? 0.642 -2.368 -0.490 1.00 84.81 72 PHE A CA 1
ATOM 580 C C . PHE A 1 72 ? 0.366 -1.914 -1.919 1.00 84.81 72 PHE A C 1
ATOM 582 O O . PHE A 1 72 ? 0.926 -0.933 -2.405 1.00 84.81 72 PHE A O 1
ATOM 589 N N . ASP A 1 73 ? -0.543 -2.628 -2.575 1.00 82.81 73 ASP A N 1
ATOM 590 C CA . ASP A 1 73 ? -1.164 -2.178 -3.812 1.00 82.81 73 ASP A CA 1
ATOM 591 C C . ASP A 1 73 ? -2.311 -1.227 -3.453 1.00 82.81 73 ASP A C 1
ATOM 593 O O . ASP A 1 73 ? -3.267 -1.622 -2.780 1.00 82.81 73 ASP A O 1
ATOM 597 N N . ALA A 1 74 ? -2.197 0.028 -3.890 1.00 80.69 74 ALA A N 1
ATOM 598 C CA . ALA A 1 74 ? -3.159 1.083 -3.593 1.00 80.69 74 ALA A CA 1
ATOM 599 C C . ALA A 1 74 ? -4.591 0.691 -3.976 1.00 80.69 74 ALA A C 1
ATOM 601 O O . ALA A 1 74 ? -5.524 0.991 -3.236 1.00 80.69 74 ALA A O 1
ATOM 602 N N . LEU A 1 75 ? -4.759 -0.005 -5.106 1.00 79.31 75 LEU A N 1
ATOM 603 C CA . LEU A 1 75 ? -6.073 -0.397 -5.610 1.00 79.31 75 LEU A CA 1
ATOM 604 C C . LEU A 1 75 ? -6.696 -1.482 -4.733 1.00 79.31 75 LEU A C 1
ATOM 606 O O . LEU A 1 75 ? -7.853 -1.369 -4.342 1.00 79.31 75 LEU A O 1
ATOM 610 N N . LYS A 1 76 ? -5.911 -2.500 -4.360 1.00 82.88 76 LYS A N 1
ATOM 611 C CA . LYS A 1 76 ? -6.378 -3.579 -3.474 1.00 82.88 76 LYS A CA 1
ATOM 612 C C . LYS A 1 76 ? -6.694 -3.077 -2.071 1.00 82.88 76 LYS A C 1
ATOM 614 O O . LYS A 1 76 ? -7.606 -3.590 -1.439 1.00 82.88 76 LYS A O 1
ATOM 619 N N . VAL A 1 77 ? -5.925 -2.108 -1.573 1.00 85.69 77 VAL A N 1
ATOM 620 C CA . VAL A 1 77 ? -6.172 -1.500 -0.262 1.00 85.69 77 VAL A CA 1
ATOM 621 C C . VAL A 1 7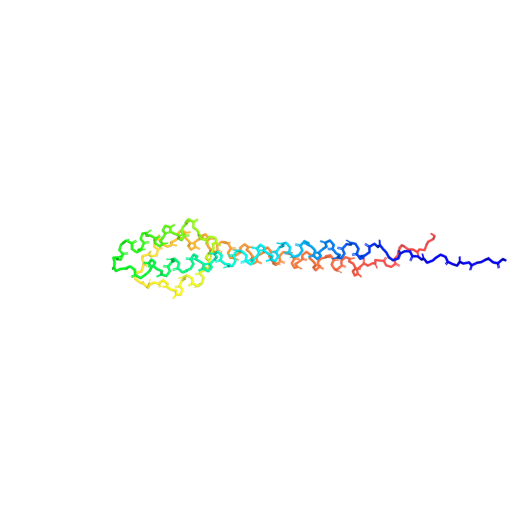7 ? -7.456 -0.672 -0.275 1.00 85.69 77 VAL A C 1
ATOM 623 O O . VAL A 1 77 ? -8.244 -0.786 0.654 1.00 85.69 77 VAL A O 1
ATOM 626 N N . LEU A 1 78 ? -7.700 0.114 -1.324 1.00 82.75 78 LEU A N 1
ATOM 627 C CA . LEU A 1 78 ? -8.933 0.895 -1.453 1.00 82.75 78 LEU A CA 1
ATOM 628 C C . LEU A 1 78 ? -10.195 0.021 -1.520 1.00 82.75 78 LEU A C 1
ATOM 630 O O . LEU A 1 78 ? -11.218 0.431 -0.993 1.00 82.75 78 LEU A O 1
ATOM 634 N N . ASP A 1 79 ? -10.116 -1.175 -2.111 1.00 84.00 79 ASP A N 1
ATOM 635 C CA . ASP A 1 79 ? -11.255 -2.104 -2.229 1.00 84.00 79 ASP A CA 1
ATOM 636 C C . ASP A 1 79 ? -11.661 -2.754 -0.892 1.00 84.00 79 ASP A C 1
ATOM 638 O O . ASP A 1 79 ? -12.809 -3.148 -0.704 1.00 84.00 79 ASP A O 1
ATOM 642 N N . ILE A 1 80 ? -10.724 -2.869 0.057 1.00 84.44 80 ILE A N 1
ATOM 643 C CA . ILE A 1 80 ? -10.988 -3.472 1.376 1.00 84.44 80 ILE A CA 1
ATOM 644 C C . ILE A 1 80 ? -11.286 -2.445 2.471 1.00 84.44 80 ILE A C 1
ATOM 646 O O . ILE A 1 80 ? -11.750 -2.832 3.544 1.00 84.44 80 ILE A O 1
ATOM 650 N N . ILE A 1 81 ? -10.959 -1.168 2.252 1.00 82.75 81 ILE A N 1
ATOM 651 C CA . ILE A 1 81 ? -11.158 -0.122 3.255 1.00 82.75 81 ILE A CA 1
ATOM 652 C C . ILE A 1 81 ? -12.657 0.207 3.362 1.00 82.75 81 ILE A C 1
ATOM 654 O O . ILE A 1 81 ? -13.322 0.354 2.341 1.00 82.75 81 ILE A O 1
ATOM 658 N N . PRO A 1 82 ? -13.195 0.364 4.584 1.00 77.81 82 PRO A N 1
ATOM 659 C CA . PRO A 1 82 ? -14.569 0.813 4.785 1.00 77.81 82 PRO A CA 1
ATOM 660 C C . PRO A 1 82 ? -14.822 2.246 4.276 1.00 77.81 82 PRO A C 1
ATOM 662 O O . PRO A 1 82 ? -14.005 3.141 4.498 1.00 77.81 82 PRO A O 1
ATOM 665 N N . ASP A 1 83 ? -15.997 2.495 3.685 1.00 71.00 83 ASP A N 1
ATOM 666 C CA . ASP A 1 83 ? -16.404 3.820 3.172 1.00 71.00 83 ASP A CA 1
ATOM 667 C C . ASP A 1 83 ? -16.527 4.908 4.261 1.00 71.00 83 ASP A C 1
ATOM 669 O O . ASP A 1 83 ? -16.566 6.100 3.958 1.00 71.00 83 ASP A O 1
ATOM 673 N N . ASP A 1 84 ? -16.610 4.527 5.538 1.00 70.75 84 ASP A N 1
ATOM 674 C CA . ASP A 1 84 ? -16.754 5.445 6.671 1.00 70.75 84 ASP A CA 1
ATOM 675 C C . ASP A 1 84 ? -15.430 6.075 7.142 1.00 70.75 84 ASP A C 1
ATOM 677 O O . ASP A 1 84 ? -15.413 6.799 8.141 1.00 70.75 84 ASP A O 1
ATOM 681 N N . TRP A 1 85 ? -14.320 5.849 6.430 1.00 77.75 85 TRP A N 1
ATOM 682 C CA . TRP A 1 85 ? -13.021 6.422 6.781 1.00 77.75 85 TRP A CA 1
ATOM 683 C C . TRP A 1 85 ? -12.842 7.874 6.313 1.00 77.75 85 TRP A C 1
ATOM 685 O O . TRP A 1 85 ? -13.067 8.202 5.146 1.00 77.75 85 TRP A O 1
ATOM 695 N N . PRO A 1 86 ? -12.349 8.766 7.189 1.00 70.56 86 PRO A N 1
ATOM 696 C CA . PRO A 1 86 ? -12.046 10.138 6.811 1.00 70.56 86 PRO A CA 1
ATOM 697 C C . PRO A 1 86 ? -10.845 10.188 5.858 1.00 70.56 86 PRO A C 1
ATOM 699 O O . PRO A 1 86 ? -9.720 9.845 6.223 1.00 70.56 86 PRO A O 1
ATOM 702 N N . LEU A 1 87 ? -11.087 10.694 4.645 1.00 72.81 87 LEU A N 1
ATOM 703 C CA . LEU A 1 87 ? -10.087 10.839 3.578 1.00 72.81 87 LEU A CA 1
ATOM 704 C C . LEU A 1 87 ? -8.828 11.601 4.020 1.00 72.81 87 LEU A C 1
ATOM 706 O O . LEU A 1 87 ? -7.736 11.299 3.547 1.00 72.81 87 LEU A O 1
ATOM 710 N N . ASP A 1 88 ? -8.980 12.553 4.943 1.00 74.31 88 ASP A N 1
ATOM 711 C CA . ASP A 1 88 ? -7.881 13.339 5.516 1.00 74.31 88 ASP A CA 1
ATOM 712 C C . ASP A 1 88 ? -6.793 12.445 6.126 1.00 74.31 88 ASP A C 1
ATOM 714 O O . ASP A 1 88 ? -5.602 12.695 5.978 1.00 74.31 88 ASP A O 1
ATOM 718 N N . GLN A 1 89 ? -7.195 11.325 6.727 1.00 72.56 89 GLN A N 1
ATOM 719 C CA . GLN A 1 89 ? -6.263 10.408 7.368 1.00 72.56 89 GLN A CA 1
ATOM 720 C C . GLN A 1 89 ? -5.591 9.449 6.369 1.00 72.56 89 GLN A C 1
ATOM 722 O O . GLN A 1 89 ? -4.492 8.961 6.622 1.00 72.56 89 GLN A O 1
ATOM 727 N N . LEU A 1 90 ? -6.222 9.205 5.214 1.00 76.31 90 LEU A N 1
ATOM 728 C CA . LEU A 1 90 ? -5.709 8.335 4.149 1.00 76.31 90 LEU A CA 1
ATOM 729 C C . LEU A 1 90 ? -4.866 9.103 3.110 1.00 76.31 90 LEU A C 1
ATOM 731 O O . LEU A 1 90 ? -4.182 8.492 2.286 1.00 76.31 90 LEU A O 1
ATOM 735 N N . GLN A 1 91 ? -4.901 10.439 3.142 1.00 81.44 91 GLN A N 1
ATOM 736 C CA . GLN A 1 91 ? -4.265 11.316 2.160 1.00 81.44 91 GLN A CA 1
ATOM 737 C C . GLN A 1 91 ? -2.777 11.006 1.970 1.00 81.44 91 GLN A C 1
ATOM 739 O O . GLN A 1 91 ? -2.330 10.832 0.834 1.00 81.44 91 GLN A O 1
ATOM 744 N N . ASP A 1 92 ? -2.023 10.903 3.065 1.00 81.00 92 ASP A N 1
ATOM 745 C CA . ASP A 1 92 ? -0.579 10.668 3.013 1.00 81.00 92 ASP A CA 1
ATOM 746 C C . ASP A 1 92 ? -0.248 9.356 2.301 1.00 81.00 92 ASP A C 1
ATOM 748 O O . ASP A 1 92 ? 0.596 9.328 1.398 1.00 81.00 92 ASP A O 1
ATOM 752 N N . PHE A 1 93 ? -0.961 8.282 2.642 1.00 81.81 93 PHE A N 1
ATOM 753 C CA . PHE A 1 93 ? -0.815 6.992 1.983 1.00 81.81 93 PHE A CA 1
ATOM 754 C C . PHE A 1 93 ? -1.164 7.074 0.491 1.00 81.81 93 PHE A C 1
ATOM 756 O O . PHE A 1 93 ? -0.388 6.606 -0.346 1.00 81.81 93 PHE A O 1
ATOM 763 N N . LEU A 1 94 ? -2.292 7.692 0.126 1.00 80.69 94 LEU A N 1
ATOM 764 C CA . LEU A 1 94 ? -2.744 7.765 -1.268 1.00 80.69 94 LEU A CA 1
ATOM 765 C C . LEU A 1 94 ? -1.798 8.576 -2.147 1.00 80.69 94 LEU A C 1
ATOM 767 O O . LEU A 1 94 ? -1.458 8.139 -3.247 1.00 80.69 94 LEU A O 1
ATOM 771 N N . VAL A 1 95 ? -1.329 9.727 -1.662 1.00 84.25 95 VAL A N 1
ATOM 772 C CA . VAL A 1 95 ? -0.386 10.577 -2.398 1.00 84.25 95 VAL A CA 1
ATOM 773 C C . VAL A 1 95 ? 0.911 9.819 -2.668 1.00 84.25 95 VAL A C 1
ATOM 775 O O . VAL A 1 95 ? 1.405 9.828 -3.799 1.00 84.25 95 VAL A O 1
ATOM 778 N N . HIS A 1 96 ? 1.454 9.131 -1.661 1.00 83.62 96 HIS A N 1
ATOM 779 C CA . HIS A 1 96 ? 2.670 8.335 -1.826 1.00 83.62 96 HIS A CA 1
ATOM 780 C C . HIS A 1 96 ? 2.464 7.161 -2.788 1.00 83.62 96 HIS A C 1
ATOM 782 O O . HIS A 1 96 ? 3.305 6.916 -3.656 1.00 83.62 96 HIS A O 1
ATOM 788 N N . SER A 1 97 ? 1.343 6.456 -2.663 1.00 80.25 97 SER A N 1
ATOM 789 C CA . SER A 1 97 ? 1.065 5.256 -3.452 1.00 80.25 97 SER A CA 1
ATOM 790 C C . SER A 1 97 ? 0.795 5.583 -4.921 1.00 80.25 97 SER A C 1
ATOM 792 O O . SER A 1 97 ? 1.345 4.933 -5.810 1.00 80.25 97 SER A O 1
ATOM 794 N N . LEU A 1 98 ? 0.033 6.647 -5.194 1.00 78.00 98 LEU A N 1
ATOM 795 C CA . LEU A 1 98 ? -0.241 7.108 -6.554 1.00 78.00 98 LEU A CA 1
ATOM 796 C C . LEU A 1 98 ? 1.027 7.623 -7.243 1.00 78.00 98 LEU A C 1
ATOM 798 O O . LEU A 1 98 ? 1.287 7.267 -8.392 1.00 78.00 98 LEU A O 1
ATOM 802 N N . ARG A 1 99 ? 1.855 8.409 -6.538 1.00 80.88 99 ARG A N 1
ATOM 803 C CA . ARG A 1 99 ? 3.155 8.857 -7.068 1.00 80.88 99 ARG A CA 1
ATOM 804 C C . ARG A 1 99 ? 4.040 7.678 -7.453 1.00 80.88 99 ARG A C 1
ATOM 806 O O . ARG A 1 99 ? 4.649 7.709 -8.517 1.00 80.88 99 ARG A O 1
ATOM 813 N N . ARG A 1 100 ? 4.088 6.634 -6.621 1.00 76.44 100 ARG A N 1
ATOM 814 C CA . ARG A 1 100 ? 4.858 5.422 -6.920 1.00 76.44 100 ARG A CA 1
ATOM 815 C C . ARG A 1 100 ? 4.303 4.679 -8.132 1.00 76.44 100 ARG A C 1
ATOM 817 O O . ARG A 1 100 ? 5.080 4.293 -8.995 1.00 76.44 100 ARG A O 1
ATOM 824 N N . SER A 1 101 ? 2.983 4.514 -8.220 1.00 69.56 101 SER A N 1
ATOM 825 C CA . SER A 1 101 ? 2.353 3.865 -9.375 1.00 69.56 101 SER A CA 1
ATOM 826 C C . SER A 1 101 ? 2.692 4.591 -10.677 1.00 69.56 101 SER A C 1
ATOM 828 O O . SER A 1 101 ? 3.079 3.944 -11.643 1.00 69.56 101 SER A O 1
ATOM 830 N N . LEU A 1 102 ? 2.599 5.926 -10.684 1.00 70.38 102 LEU A N 1
ATOM 831 C CA . LEU A 1 102 ? 2.953 6.743 -11.847 1.00 70.38 102 LEU A CA 1
ATOM 832 C C . LEU A 1 102 ? 4.442 6.650 -12.194 1.00 70.38 102 LEU A C 1
ATOM 834 O O . LEU A 1 102 ? 4.797 6.547 -13.366 1.00 70.38 102 LEU A O 1
ATOM 838 N N . HIS A 1 103 ? 5.318 6.667 -11.190 1.00 68.94 103 HIS A N 1
ATOM 839 C CA . HIS A 1 103 ? 6.753 6.523 -11.412 1.00 68.94 103 HIS A CA 1
ATOM 840 C C . HIS A 1 103 ? 7.088 5.167 -12.045 1.00 68.94 103 HIS A C 1
ATOM 842 O O . HIS A 1 103 ? 7.752 5.133 -13.073 1.00 68.94 103 HIS A O 1
ATOM 848 N N . ASN A 1 104 ? 6.539 4.070 -11.515 1.00 59.19 104 ASN A N 1
ATOM 849 C CA . ASN A 1 104 ? 6.757 2.728 -12.058 1.00 59.19 104 ASN A CA 1
ATOM 850 C C . ASN A 1 104 ? 6.274 2.599 -13.513 1.00 59.19 104 ASN A C 1
ATOM 852 O O . ASN A 1 104 ? 6.948 1.972 -14.328 1.00 59.19 104 ASN A O 1
ATOM 856 N N . THR A 1 105 ? 5.128 3.199 -13.859 1.00 62.16 105 THR A N 1
ATOM 857 C CA . THR A 1 105 ? 4.638 3.190 -15.246 1.00 62.16 105 THR A CA 1
ATOM 858 C C . THR A 1 105 ? 5.541 3.990 -16.183 1.00 62.16 105 THR A C 1
ATOM 860 O O . THR A 1 105 ? 5.833 3.529 -17.281 1.00 62.16 105 THR A O 1
ATOM 863 N N . LEU A 1 106 ? 6.029 5.155 -15.743 1.00 61.47 106 LEU A N 1
ATOM 864 C CA . LEU A 1 106 ? 6.888 6.020 -16.557 1.00 61.47 106 LEU A CA 1
ATOM 865 C C . LEU A 1 106 ? 8.290 5.428 -16.757 1.00 61.47 106 LEU A C 1
ATOM 867 O O . LEU A 1 106 ? 8.819 5.483 -17.863 1.00 61.47 106 LEU A O 1
ATOM 871 N N . GLU A 1 107 ? 8.879 4.830 -15.719 1.00 56.19 107 GLU A N 1
ATOM 872 C CA . GLU A 1 107 ? 10.159 4.111 -15.813 1.00 56.19 107 GLU A CA 1
ATOM 873 C C . GLU A 1 107 ? 10.053 2.921 -16.783 1.00 56.19 107 GLU A C 1
ATOM 875 O O . GLU A 1 107 ? 10.914 2.737 -17.643 1.00 56.19 107 GLU A O 1
ATOM 880 N N . GLY A 1 108 ? 8.957 2.154 -16.725 1.00 61.19 108 GLY A N 1
ATOM 881 C CA . GLY A 1 108 ? 8.707 1.059 -17.669 1.00 61.19 108 GLY A CA 1
ATOM 882 C C . GLY A 1 108 ? 8.578 1.537 -19.120 1.00 61.19 108 GLY A C 1
ATOM 883 O O . GLY A 1 108 ? 9.165 0.946 -20.029 1.00 61.19 108 GLY A O 1
ATOM 884 N N . GLU A 1 109 ? 7.862 2.638 -19.352 1.00 56.03 109 GLU A N 1
ATOM 885 C CA . GLU A 1 109 ? 7.764 3.252 -20.681 1.00 56.03 109 GLU A CA 1
ATOM 886 C C . GLU A 1 109 ? 9.116 3.777 -21.186 1.00 56.03 109 GLU A C 1
ATO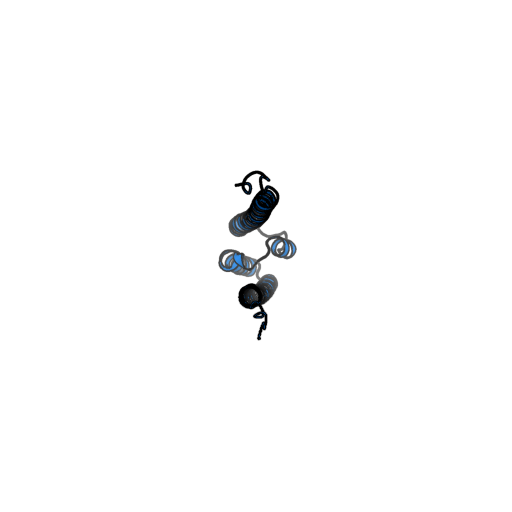M 888 O O . GLU A 1 109 ? 9.426 3.615 -22.369 1.00 56.03 109 GLU A O 1
ATOM 893 N N . LEU A 1 110 ? 9.949 4.346 -20.308 1.00 54.66 110 LEU A N 1
ATOM 894 C CA . LEU A 1 110 ? 11.295 4.806 -20.649 1.00 54.66 110 LEU A CA 1
ATOM 895 C C . LEU A 1 110 ? 12.201 3.642 -21.071 1.00 54.66 110 LEU A C 1
ATOM 897 O O . LEU A 1 110 ? 12.869 3.743 -22.098 1.00 54.66 110 LEU A O 1
ATOM 901 N N . VAL A 1 111 ? 12.183 2.519 -20.348 1.00 63.59 111 VAL A N 1
ATOM 902 C CA . VAL A 1 111 ? 12.956 1.313 -20.702 1.00 63.59 111 VAL A CA 1
ATOM 903 C C . VAL A 1 111 ? 12.520 0.751 -22.061 1.00 63.59 111 VAL A C 1
ATOM 905 O O . VAL A 1 111 ? 13.360 0.398 -22.894 1.00 63.59 111 VAL A O 1
ATOM 908 N N . VAL A 1 112 ? 11.214 0.729 -22.350 1.00 63.22 112 VAL A N 1
ATOM 909 C CA . VAL A 1 112 ? 10.687 0.331 -23.670 1.00 63.22 112 VAL A CA 1
ATOM 910 C C . VAL A 1 112 ? 11.098 1.325 -24.763 1.00 63.22 112 VAL A C 1
ATOM 912 O O . VAL A 1 112 ? 11.428 0.928 -25.882 1.00 63.22 112 VAL A O 1
ATOM 915 N N . ALA A 1 113 ? 11.094 2.625 -24.471 1.00 57.34 113 ALA A N 1
ATOM 916 C CA . ALA A 1 113 ? 11.531 3.649 -25.414 1.00 57.34 113 ALA A CA 1
ATOM 917 C C . ALA A 1 113 ? 13.038 3.551 -25.711 1.00 57.34 113 ALA A C 1
ATOM 919 O O . ALA A 1 113 ? 13.433 3.639 -26.875 1.00 57.34 113 ALA A O 1
ATOM 920 N N . MET A 1 114 ? 13.868 3.310 -24.692 1.00 53.41 114 MET A N 1
ATOM 921 C CA . MET A 1 114 ? 15.314 3.113 -24.835 1.00 53.41 114 MET A CA 1
ATOM 922 C C . MET A 1 114 ? 15.633 1.857 -25.649 1.00 53.41 114 MET A C 1
ATOM 924 O O . MET A 1 114 ? 16.358 1.945 -26.637 1.00 53.41 114 MET A O 1
ATOM 928 N N . SER A 1 115 ? 15.014 0.719 -25.328 1.00 59.28 115 SER A N 1
ATOM 929 C CA . SER A 1 115 ? 15.201 -0.533 -26.081 1.00 59.28 115 SER A CA 1
ATOM 930 C C . SER A 1 115 ? 14.731 -0.427 -27.539 1.00 59.28 115 SER A C 1
ATOM 932 O O . SER A 1 115 ? 15.382 -0.952 -28.443 1.00 59.28 115 SER A O 1
ATOM 934 N N . ARG A 1 116 ? 13.657 0.324 -27.826 1.00 54.97 116 ARG A N 1
ATOM 935 C CA . ARG A 1 116 ? 13.279 0.666 -29.212 1.00 54.97 116 ARG A CA 1
ATOM 936 C C . ARG A 1 116 ? 14.330 1.539 -29.902 1.00 54.97 116 ARG A C 1
ATOM 938 O O . ARG A 1 116 ? 14.611 1.312 -31.075 1.00 54.97 116 ARG A O 1
ATOM 945 N N . GLY A 1 117 ? 14.905 2.512 -29.199 1.00 59.44 117 GLY A N 1
ATOM 946 C CA . GLY A 1 117 ? 15.982 3.362 -29.712 1.00 59.44 117 GLY A CA 1
ATOM 947 C C . GLY A 1 117 ? 17.240 2.572 -30.081 1.00 59.44 117 GLY A C 1
ATOM 948 O O . GLY A 1 117 ? 17.779 2.751 -31.172 1.00 59.44 117 GLY A O 1
ATOM 949 N N . GLU A 1 118 ? 17.665 1.643 -29.228 1.00 60.06 118 GLU A N 1
ATOM 950 C CA . GLU A 1 118 ? 18.811 0.764 -29.493 1.00 60.06 118 GLU A CA 1
ATOM 951 C C . GLU A 1 118 ? 18.541 -0.204 -30.647 1.00 60.06 118 GLU A C 1
ATOM 953 O O . GLU A 1 118 ? 19.383 -0.372 -31.529 1.00 60.06 118 GLU A O 1
ATOM 958 N N . ASN A 1 119 ? 17.337 -0.776 -30.720 1.00 63.66 119 ASN A N 1
ATOM 959 C CA . ASN A 1 119 ? 16.972 -1.677 -31.812 1.00 63.66 119 ASN A CA 1
ATOM 960 C C . ASN A 1 119 ? 16.910 -0.949 -33.173 1.00 63.66 119 ASN A C 1
ATOM 962 O O . ASN A 1 119 ? 17.244 -1.516 -34.214 1.00 63.66 119 ASN A O 1
ATOM 966 N N . LEU A 1 120 ? 16.548 0.340 -33.176 1.00 59.47 120 LEU A N 1
ATOM 967 C CA . LEU A 1 120 ? 16.642 1.198 -34.361 1.00 59.47 120 LEU A CA 1
ATOM 968 C C . LEU A 1 120 ? 18.103 1.485 -34.747 1.00 59.47 120 LEU A C 1
ATOM 970 O O . LEU A 1 120 ? 18.413 1.496 -35.935 1.00 59.47 120 LEU A O 1
ATOM 974 N N . LEU A 1 121 ? 19.015 1.657 -33.786 1.00 58.09 121 LEU A N 1
ATOM 975 C CA . LEU A 1 121 ? 20.449 1.827 -34.065 1.00 58.09 121 LEU A CA 1
ATOM 976 C C . LEU A 1 121 ? 21.089 0.552 -34.635 1.00 58.09 121 LEU A C 1
ATOM 978 O O . LEU A 1 121 ? 21.914 0.641 -35.541 1.00 58.09 121 LEU A O 1
ATOM 982 N N . VAL A 1 122 ? 20.670 -0.628 -34.173 1.00 60.59 122 VAL A N 1
ATOM 983 C CA . VAL A 1 122 ? 21.112 -1.923 -34.724 1.00 60.59 122 VAL A CA 1
ATOM 984 C C . VAL A 1 122 ? 20.531 -2.170 -36.126 1.00 60.59 122 VAL A C 1
ATOM 986 O O . VAL A 1 122 ? 21.205 -2.742 -36.984 1.00 60.59 122 VAL A O 1
ATOM 989 N N . GLY A 1 123 ? 19.312 -1.691 -36.402 1.00 57.25 123 GLY A N 1
ATOM 990 C CA . GLY A 1 123 ? 18.688 -1.750 -37.731 1.00 57.25 123 GLY A CA 1
ATOM 991 C C . GLY A 1 123 ? 19.286 -0.779 -38.761 1.00 57.25 123 GLY A C 1
ATOM 992 O O . GLY A 1 123 ? 19.263 -1.061 -39.960 1.00 57.25 123 GLY A O 1
ATOM 993 N N . TYR A 1 124 ? 19.868 0.337 -38.314 1.00 49.88 124 TYR A N 1
ATOM 994 C CA . TYR A 1 124 ? 20.633 1.260 -39.152 1.00 49.88 124 TYR A CA 1
ATOM 995 C C . TYR A 1 124 ? 22.126 0.920 -39.092 1.00 49.88 124 TYR A C 1
ATOM 997 O O . TYR A 1 124 ? 22.938 1.662 -38.551 1.00 49.88 124 TYR A O 1
ATOM 1005 N N . CYS A 1 125 ? 22.515 -0.180 -39.737 1.00 48.25 125 CYS A N 1
ATOM 1006 C CA . CYS A 1 125 ? 23.862 -0.277 -40.291 1.00 48.25 125 CYS A CA 1
ATOM 1007 C C . CYS A 1 125 ? 23.882 0.566 -41.583 1.00 48.25 125 CYS A C 1
ATOM 1009 O O . CYS A 1 125 ? 23.337 0.114 -42.599 1.00 48.25 125 CYS A O 1
ATOM 1011 N N . PRO A 1 126 ? 24.444 1.795 -41.604 1.00 52.28 126 PRO A N 1
ATOM 1012 C CA . PRO A 1 126 ? 24.692 2.479 -42.863 1.00 52.28 126 PRO A CA 1
ATOM 1013 C C . PRO A 1 126 ? 25.629 1.583 -43.672 1.00 52.28 126 PRO A C 1
ATOM 1015 O O . PRO A 1 126 ? 26.769 1.332 -43.288 1.00 52.28 126 PRO A O 1
ATOM 1018 N N . ARG A 1 127 ? 25.124 1.075 -44.798 1.00 54.03 127 ARG A N 1
ATOM 1019 C CA . ARG A 1 127 ? 25.798 0.151 -45.724 1.00 54.03 127 ARG A CA 1
ATOM 1020 C C . ARG A 1 127 ? 26.999 0.785 -46.451 1.00 54.03 127 ARG A C 1
ATOM 1022 O O . ARG A 1 127 ? 27.277 0.457 -47.598 1.00 54.03 127 ARG A O 1
ATOM 1029 N N . SER A 1 128 ? 27.696 1.726 -45.828 1.00 50.19 128 SER A N 1
ATOM 1030 C CA . SER A 1 128 ? 28.705 2.562 -46.466 1.00 50.19 128 SER A CA 1
ATOM 1031 C C . SER A 1 128 ? 29.985 2.701 -45.651 1.00 50.19 128 SER A C 1
ATOM 1033 O O . SER A 1 128 ? 30.592 3.755 -45.717 1.00 50.19 128 SER A O 1
ATOM 1035 N N . PHE A 1 129 ? 30.422 1.682 -44.908 1.00 50.94 129 PHE A N 1
ATOM 1036 C CA . PHE A 1 129 ? 31.815 1.606 -44.439 1.00 50.94 129 PHE A CA 1
ATOM 1037 C C . PHE A 1 129 ? 32.294 0.152 -44.362 1.00 50.94 129 PHE A C 1
ATOM 1039 O O . PHE A 1 129 ? 32.536 -0.386 -43.291 1.00 50.94 129 PHE A O 1
ATOM 1046 N N . LEU A 1 130 ? 32.402 -0.490 -45.526 1.00 53.94 130 LEU A N 1
ATOM 1047 C CA . LEU A 1 130 ? 33.348 -1.580 -45.796 1.00 53.94 130 LEU A CA 1
ATOM 1048 C C . LEU A 1 130 ? 33.489 -1.709 -47.318 1.00 53.94 130 LEU A C 1
ATOM 1050 O O . LEU A 1 130 ? 32.914 -2.580 -47.962 1.00 53.94 130 LEU A O 1
ATOM 1054 N N . CYS A 1 131 ? 34.216 -0.755 -47.892 1.00 39.09 131 CYS A N 1
ATOM 1055 C CA . CYS A 1 131 ? 34.913 -0.918 -49.161 1.00 39.09 131 CYS A CA 1
ATOM 1056 C C . CYS A 1 131 ? 36.093 0.059 -49.178 1.00 39.09 131 CYS A C 1
ATOM 1058 O O . CYS A 1 131 ? 35.958 1.177 -49.669 1.00 39.09 131 CYS A O 1
ATOM 1060 N N . SER A 1 132 ? 37.209 -0.341 -48.568 1.00 38.94 132 SER A N 1
ATOM 1061 C CA . SER A 1 132 ? 38.534 -0.345 -49.200 1.00 38.94 132 SER A CA 1
ATOM 1062 C C . SER A 1 132 ? 39.552 -1.034 -48.303 1.00 38.94 132 SER A C 1
ATOM 1064 O O . SER A 1 132 ? 39.455 -0.853 -47.070 1.00 38.94 132 SER A O 1
#

Foldseek 3Di:
DDDPDDDDDPDDVVVVVVVVVVVVVVVVVVVVVLLVVLVVLVVVLVVLVPDPDPVSSLVVNLVSLLVVVVSDQPVVVVVPDDPPDDVVSCVNSVVVNVVVVVVVVVVVVVVVVVVVVVVVVVVPPPPPPPDD

InterPro domains:
  IPR032914 Vam6/VPS39/TRAP1 family [PTHR12894] (35-122)

pLDDT: mean 71.54, std 15.9, range [38.84, 93.94]

Sequence (132 aa):
MNGIEPSRPAGGSDLLDEELDRLQLMDELDADKLDERRRLFFMLLQTYLAIEDKDLMVARALHLLNTQGYYFDALKVLDIIPDDWPLDQLQDFLVHSLRRSLHNTLEGELVVAMSRGENLLVGYCPRSFLCS

Organism: NCBI:txid101127